Protein AF-I3ECZ9-F1 (afdb_monomer_lite)

Sequence (121 aa):
MPTAYEEFLKGNFLCNPKFLIQSYFFEYIDSVEMYEEFVRAVYELITEQISNKDEKKSESVCMETGKKAQEVFDSLFIKQDSAELPSKVEYIKHFRLVEHKLNDELQPMPYFEKKIYYVNS

Structure (mmCIF, N/CA/C/O backbone):
data_AF-I3ECZ9-F1
#
_entry.id   AF-I3ECZ9-F1
#
loop_
_atom_site.group_PDB
_atom_site.id
_atom_site.type_symbol
_atom_site.label_atom_id
_atom_site.label_alt_id
_atom_site.label_comp_id
_atom_site.label_asym_id
_atom_site.label_entity_id
_atom_site.label_seq_id
_atom_site.pdbx_PDB_ins_code
_atom_site.Cartn_x
_atom_site.Cartn_y
_atom_site.Cartn_z
_atom_site.occupancy
_atom_site.B_iso_or_equiv
_atom_site.auth_seq_id
_atom_site.auth_comp_id
_atom_site.auth_asym_id
_atom_site.auth_atom_id
_atom_site.pdbx_PDB_model_num
ATOM 1 N N . MET A 1 1 ? 16.039 6.484 0.282 1.00 85.44 1 MET A N 1
ATOM 2 C CA . MET A 1 1 ? 16.113 6.080 -1.138 1.00 85.44 1 MET A CA 1
ATOM 3 C C . MET A 1 1 ? 17.104 6.995 -1.820 1.00 85.44 1 MET A C 1
ATOM 5 O O . MET A 1 1 ? 17.146 8.149 -1.403 1.00 85.44 1 MET A O 1
ATOM 9 N N . PRO A 1 2 ? 17.920 6.491 -2.759 1.00 89.00 2 PRO A N 1
ATOM 10 C CA . PRO A 1 2 ? 18.974 7.290 -3.375 1.00 89.00 2 PRO A CA 1
ATOM 11 C C . PRO A 1 2 ? 18.353 8.507 -4.059 1.00 89.00 2 PRO A C 1
ATOM 13 O O . PRO A 1 2 ? 17.359 8.371 -4.773 1.00 89.00 2 PRO A O 1
ATOM 16 N N . THR A 1 3 ? 18.900 9.689 -3.798 1.00 93.31 3 THR A N 1
ATOM 17 C CA . THR A 1 3 ? 18.429 10.946 -4.407 1.00 93.31 3 THR A CA 1
ATOM 18 C C . THR A 1 3 ? 19.353 11.418 -5.525 1.00 93.31 3 THR A C 1
ATOM 20 O O . THR A 1 3 ? 18.983 12.297 -6.299 1.00 93.31 3 THR A O 1
ATOM 23 N N . ALA A 1 4 ? 20.527 10.793 -5.650 1.00 95.06 4 ALA A N 1
ATOM 24 C CA . ALA A 1 4 ? 21.493 11.025 -6.712 1.00 95.06 4 ALA A CA 1
ATOM 25 C C . ALA A 1 4 ? 21.971 9.708 -7.341 1.00 95.06 4 ALA A C 1
ATOM 27 O O . ALA A 1 4 ? 21.998 8.653 -6.702 1.00 95.06 4 ALA A O 1
ATOM 28 N N . TYR A 1 5 ? 22.406 9.788 -8.600 1.00 94.50 5 TYR A N 1
ATOM 29 C CA . TYR A 1 5 ? 22.901 8.635 -9.358 1.00 94.50 5 TYR A CA 1
ATOM 30 C C . TYR A 1 5 ? 24.109 7.959 -8.688 1.00 94.50 5 TYR A C 1
ATOM 32 O O . TYR A 1 5 ? 24.175 6.736 -8.606 1.00 94.50 5 TYR A O 1
ATOM 40 N N . GLU A 1 6 ? 25.032 8.738 -8.122 1.00 96.19 6 GLU A N 1
ATOM 41 C CA . GLU A 1 6 ? 26.195 8.194 -7.409 1.00 96.19 6 GLU A CA 1
ATOM 42 C C . GLU A 1 6 ? 25.809 7.378 -6.166 1.00 96.19 6 GLU A C 1
ATOM 44 O O . GLU A 1 6 ? 26.452 6.378 -5.852 1.00 96.19 6 GLU A O 1
ATOM 49 N N . GLU A 1 7 ? 24.752 7.778 -5.451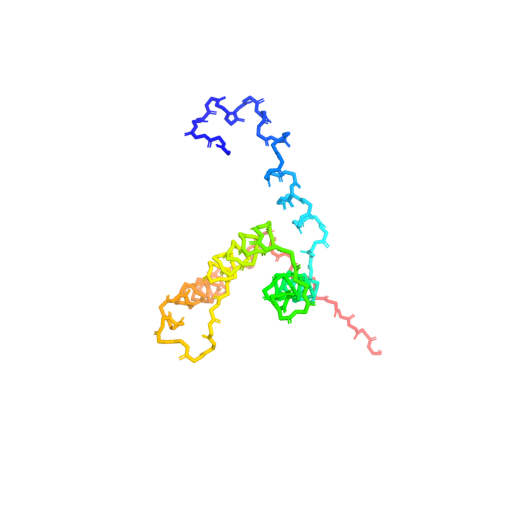 1.00 92.81 7 GLU A N 1
ATOM 50 C CA . GLU A 1 7 ? 24.248 7.030 -4.293 1.00 92.81 7 GLU A CA 1
ATOM 51 C C . GLU A 1 7 ? 23.593 5.716 -4.708 1.00 92.81 7 GLU A C 1
ATOM 53 O O . GLU A 1 7 ? 23.736 4.709 -4.014 1.00 92.81 7 GLU A O 1
ATOM 58 N N . PHE A 1 8 ? 22.896 5.721 -5.847 1.00 93.81 8 PHE A N 1
ATOM 59 C CA . PHE A 1 8 ? 22.327 4.515 -6.432 1.00 93.81 8 PHE A CA 1
ATOM 60 C C . PHE A 1 8 ? 23.427 3.498 -6.762 1.00 93.81 8 PHE A C 1
ATOM 62 O O . PHE A 1 8 ? 23.326 2.342 -6.355 1.00 93.81 8 PHE A O 1
ATOM 69 N N . LEU A 1 9 ? 24.516 3.941 -7.404 1.00 95.62 9 LEU A N 1
ATOM 70 C CA . LEU A 1 9 ? 25.643 3.073 -7.768 1.00 95.62 9 LEU A CA 1
ATOM 71 C C . LEU A 1 9 ? 26.340 2.432 -6.563 1.00 95.62 9 LEU A C 1
ATOM 73 O O . LEU A 1 9 ? 26.856 1.324 -6.675 1.00 95.62 9 LEU A O 1
ATOM 77 N N . LYS A 1 10 ? 26.343 3.097 -5.403 1.00 94.06 10 LYS A N 1
ATOM 78 C CA . LYS A 1 10 ? 26.915 2.530 -4.172 1.00 94.06 10 LYS A CA 1
ATOM 79 C C . LYS A 1 10 ? 26.111 1.343 -3.638 1.00 94.06 10 LYS A C 1
ATOM 81 O O . LYS A 1 10 ? 26.636 0.589 -2.830 1.00 94.06 10 LYS A O 1
ATOM 86 N N . GLY A 1 11 ? 24.837 1.201 -4.013 1.00 92.50 11 GLY A N 1
ATOM 87 C CA . GLY A 1 11 ? 23.986 0.089 -3.575 1.00 92.50 11 GLY A CA 1
ATOM 88 C C . GLY A 1 11 ? 23.610 0.101 -2.087 1.00 92.50 11 GLY A C 1
ATOM 89 O O . GLY A 1 11 ? 22.852 -0.753 -1.644 1.00 92.50 11 GLY A O 1
ATOM 90 N N . ASN A 1 12 ? 24.054 1.090 -1.305 1.00 92.88 12 ASN A N 1
ATOM 91 C CA . ASN A 1 12 ? 23.797 1.165 0.142 1.00 92.88 12 ASN A CA 1
ATOM 92 C C . ASN A 1 12 ? 22.302 1.208 0.498 1.00 92.88 12 ASN A C 1
ATOM 94 O O . ASN A 1 12 ? 21.913 0.857 1.612 1.00 92.88 12 ASN A O 1
ATOM 98 N N . PHE A 1 13 ? 21.450 1.636 -0.439 1.00 93.06 13 PHE A N 1
ATOM 99 C CA . PHE A 1 13 ? 20.004 1.634 -0.245 1.00 93.06 13 PHE A CA 1
ATOM 100 C C . PHE A 1 13 ? 19.419 0.219 -0.130 1.00 93.06 13 PHE A C 1
ATOM 102 O O . PHE A 1 13 ? 18.356 0.084 0.467 1.00 93.06 13 PHE A O 1
ATOM 109 N N . LEU A 1 14 ? 20.104 -0.816 -0.634 1.00 92.44 14 LEU A N 1
ATOM 110 C CA . LEU A 1 14 ? 19.671 -2.211 -0.516 1.00 92.44 14 LEU A CA 1
ATOM 111 C C . LEU A 1 14 ? 19.595 -2.663 0.949 1.00 92.44 14 LEU A C 1
ATOM 113 O O . LEU A 1 14 ? 18.762 -3.489 1.299 1.00 92.44 14 LEU A O 1
ATOM 117 N N . CYS A 1 15 ? 20.412 -2.069 1.822 1.00 92.06 15 CYS A N 1
ATOM 118 C CA . CYS A 1 15 ? 20.402 -2.331 3.262 1.00 92.06 15 CYS A CA 1
ATOM 119 C C . CYS A 1 15 ? 19.478 -1.378 4.042 1.00 92.06 15 CYS A C 1
ATOM 121 O O . CYS A 1 15 ? 19.469 -1.386 5.273 1.00 92.06 15 CYS A O 1
ATOM 123 N N . ASN A 1 16 ? 18.728 -0.503 3.365 1.00 92.75 16 ASN A N 1
ATOM 124 C CA . ASN A 1 16 ? 17.828 0.430 4.030 1.00 92.75 16 ASN A CA 1
ATOM 125 C C . ASN A 1 16 ? 16.557 -0.301 4.506 1.00 92.75 16 ASN A C 1
ATOM 127 O O . ASN A 1 16 ? 15.929 -0.976 3.691 1.00 92.75 16 ASN A O 1
ATOM 131 N N . PRO A 1 17 ? 16.092 -0.106 5.757 1.00 92.06 17 PRO A N 1
ATOM 132 C CA . PRO A 1 17 ? 14.893 -0.778 6.261 1.00 92.06 17 PRO A CA 1
ATOM 133 C C . PRO A 1 17 ? 13.653 -0.585 5.383 1.00 92.06 17 PRO A C 1
ATOM 135 O O . PRO A 1 17 ? 12.910 -1.533 5.159 1.00 92.06 17 PRO A O 1
ATOM 138 N N . LYS A 1 18 ? 13.453 0.617 4.821 1.00 89.94 18 LYS A N 1
ATOM 139 C CA . LYS A 1 18 ? 12.333 0.880 3.907 1.00 89.94 18 LYS A CA 1
ATOM 140 C C . LYS A 1 18 ? 12.428 0.012 2.656 1.00 89.94 18 LYS A C 1
ATOM 142 O O . LYS A 1 18 ? 11.423 -0.556 2.252 1.00 89.94 18 LYS A O 1
ATOM 147 N N . PHE A 1 19 ? 13.618 -0.096 2.065 1.00 92.00 19 PHE A N 1
ATOM 148 C CA . PHE A 1 19 ? 13.828 -0.940 0.892 1.00 92.00 19 PHE A CA 1
ATOM 149 C C . PHE A 1 19 ? 13.610 -2.416 1.229 1.00 92.00 19 PHE A C 1
ATOM 151 O O . PHE A 1 19 ? 12.881 -3.087 0.519 1.00 92.00 19 PHE A O 1
ATOM 158 N N . LEU A 1 20 ? 14.169 -2.902 2.339 1.00 92.50 20 LEU A N 1
ATOM 159 C CA . LEU A 1 20 ? 14.020 -4.298 2.760 1.00 92.50 20 LEU A CA 1
ATOM 160 C C . LEU A 1 20 ? 12.554 -4.683 2.996 1.00 92.50 20 LEU A C 1
ATOM 162 O O . LEU A 1 20 ? 12.120 -5.730 2.530 1.00 92.50 20 LEU A O 1
ATOM 166 N N . ILE A 1 21 ? 11.780 -3.818 3.656 1.00 90.38 21 ILE A N 1
ATOM 167 C CA . ILE A 1 21 ? 10.339 -4.024 3.861 1.00 90.38 21 ILE A CA 1
ATOM 168 C C . ILE A 1 21 ? 9.600 -4.055 2.516 1.00 90.38 21 ILE A C 1
ATOM 170 O O . ILE A 1 21 ? 8.767 -4.927 2.291 1.00 90.38 21 ILE A O 1
ATOM 174 N N . GLN A 1 22 ? 9.917 -3.131 1.603 1.00 89.56 22 GLN A N 1
ATOM 175 C CA . GLN A 1 22 ? 9.310 -3.110 0.269 1.00 89.56 22 GLN A CA 1
ATOM 176 C C . GLN A 1 22 ? 9.646 -4.370 -0.536 1.00 89.56 22 GLN A C 1
ATOM 178 O O . GLN A 1 22 ? 8.755 -4.937 -1.160 1.00 89.56 22 GLN A O 1
ATOM 183 N N . SER A 1 23 ? 10.900 -4.821 -0.492 1.00 90.12 23 SER A N 1
ATOM 184 C CA . SER A 1 23 ? 11.346 -6.045 -1.160 1.00 90.12 23 SER A CA 1
ATOM 185 C C . SER A 1 23 ? 10.670 -7.280 -0.580 1.00 90.12 23 SER A C 1
ATOM 187 O O . SER A 1 23 ? 10.252 -8.141 -1.341 1.00 90.12 23 SER A O 1
ATOM 189 N N . TYR A 1 24 ? 10.479 -7.333 0.742 1.00 88.94 24 TYR A N 1
ATOM 190 C CA . TYR A 1 24 ? 9.726 -8.406 1.387 1.00 88.94 24 TYR A CA 1
ATOM 191 C C . TYR A 1 24 ? 8.277 -8.450 0.889 1.00 88.94 24 TYR A C 1
ATOM 193 O O . TYR A 1 24 ? 7.802 -9.493 0.458 1.00 88.94 24 TYR A O 1
ATOM 201 N N . PHE A 1 25 ? 7.571 -7.317 0.873 1.00 88.25 25 PHE A N 1
ATOM 202 C CA . PHE A 1 25 ? 6.208 -7.301 0.337 1.00 88.25 25 PHE A CA 1
ATOM 203 C C . PHE A 1 25 ? 6.162 -7.708 -1.135 1.00 88.25 25 PHE A C 1
ATOM 205 O O . PHE A 1 25 ? 5.291 -8.477 -1.513 1.00 88.25 25 PHE A O 1
ATOM 212 N N . PHE A 1 26 ? 7.109 -7.246 -1.949 1.00 86.69 26 PHE A N 1
ATOM 213 C CA . PHE A 1 26 ? 7.175 -7.624 -3.359 1.00 86.69 26 PHE A CA 1
ATOM 214 C C . PHE A 1 26 ? 7.449 -9.121 -3.571 1.00 86.69 26 PHE A C 1
ATOM 216 O O . PHE A 1 26 ? 6.911 -9.711 -4.499 1.00 86.69 26 PHE A O 1
ATOM 223 N N . GLU A 1 27 ? 8.286 -9.730 -2.731 1.00 89.50 27 GLU A N 1
ATOM 224 C CA . GLU A 1 27 ? 8.654 -11.144 -2.846 1.00 89.50 27 GLU A CA 1
ATOM 225 C C . GLU A 1 27 ? 7.563 -12.085 -2.317 1.00 89.50 27 GLU A C 1
ATOM 227 O O . GLU A 1 27 ? 7.363 -13.155 -2.884 1.00 89.50 27 GLU A O 1
ATOM 232 N N . TYR A 1 28 ? 6.859 -11.696 -1.249 1.00 88.50 28 TYR A N 1
ATOM 233 C CA . TYR A 1 28 ? 5.949 -12.592 -0.525 1.00 88.50 28 TYR A CA 1
ATOM 234 C C . TYR A 1 28 ? 4.460 -12.257 -0.676 1.00 88.50 28 TYR A C 1
ATOM 236 O O . TYR A 1 28 ? 3.627 -13.102 -0.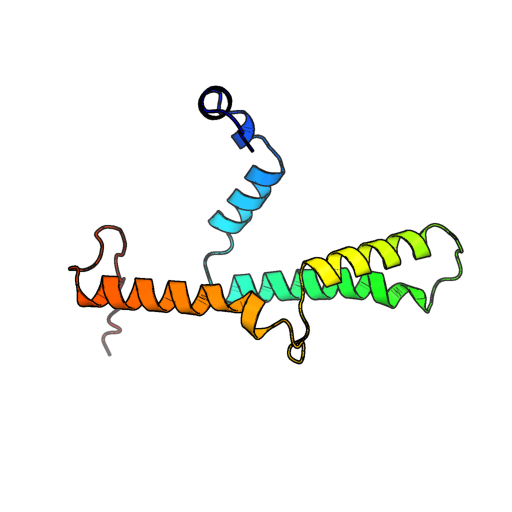364 1.00 88.50 28 TYR A O 1
ATOM 244 N N . ILE A 1 29 ? 4.097 -11.056 -1.137 1.00 90.88 29 ILE A N 1
ATOM 245 C CA . ILE A 1 29 ? 2.705 -10.675 -1.419 1.00 90.88 29 ILE A CA 1
ATOM 246 C C . ILE A 1 29 ? 2.507 -10.683 -2.939 1.00 90.88 29 ILE A C 1
ATOM 248 O O . ILE A 1 29 ? 2.561 -9.643 -3.593 1.00 90.88 29 ILE A O 1
ATOM 252 N N . ASP A 1 30 ? 2.303 -11.875 -3.503 1.00 89.56 30 ASP A N 1
ATOM 253 C CA . ASP A 1 30 ? 2.190 -12.109 -4.950 1.00 89.56 30 ASP A CA 1
ATOM 254 C C . ASP A 1 30 ? 0.750 -12.331 -5.461 1.00 89.56 30 ASP A C 1
ATOM 256 O O . ASP A 1 30 ? 0.543 -12.478 -6.668 1.00 89.56 30 ASP A O 1
ATOM 260 N N . SER A 1 31 ? -0.257 -12.296 -4.578 1.00 90.81 31 SER A N 1
ATOM 261 C CA . SER A 1 31 ? -1.673 -12.431 -4.939 1.00 90.81 31 SER A CA 1
ATOM 262 C C . SER A 1 31 ? -2.521 -11.259 -4.443 1.00 90.81 31 SER A C 1
ATOM 264 O O . SER A 1 31 ? -2.181 -10.571 -3.474 1.00 90.81 31 SER A O 1
ATOM 266 N N . VAL A 1 32 ? -3.656 -11.041 -5.115 1.00 90.19 32 VAL A N 1
ATOM 267 C CA . VAL A 1 32 ? -4.638 -10.018 -4.726 1.00 90.19 32 VAL A CA 1
ATOM 268 C C . VAL A 1 32 ? -5.180 -10.315 -3.330 1.00 90.19 32 VAL A C 1
ATOM 270 O O . VAL A 1 32 ? -5.250 -9.416 -2.499 1.00 90.19 32 VAL A O 1
ATOM 273 N N . GLU A 1 33 ? -5.476 -11.582 -3.043 1.00 94.31 33 GLU A N 1
ATOM 274 C CA . GLU A 1 33 ? -6.003 -12.033 -1.756 1.00 94.31 33 GLU A CA 1
ATOM 275 C C . GLU A 1 33 ? -5.013 -11.738 -0.628 1.00 94.31 33 GLU A C 1
ATOM 277 O O . GLU A 1 33 ? -5.389 -11.160 0.384 1.00 94.31 33 GLU A O 1
ATOM 282 N N . MET A 1 34 ? -3.725 -12.051 -0.806 1.00 93.38 34 MET A N 1
ATOM 283 C CA . MET A 1 34 ? -2.717 -11.743 0.213 1.00 93.38 34 MET A CA 1
ATOM 284 C C . MET A 1 34 ? -2.554 -10.239 0.439 1.00 93.38 34 MET A C 1
ATOM 286 O O . MET A 1 34 ? -2.314 -9.809 1.569 1.00 93.38 34 MET A O 1
ATOM 290 N N . TYR A 1 35 ? -2.702 -9.428 -0.611 1.00 91.19 35 TYR A N 1
ATOM 291 C CA . TYR A 1 35 ? -2.684 -7.976 -0.472 1.00 91.19 35 TYR A CA 1
ATOM 292 C C . TYR A 1 35 ? -3.902 -7.467 0.313 1.00 91.19 35 TYR A C 1
ATOM 294 O O . TYR A 1 35 ? -3.753 -6.621 1.195 1.00 91.19 35 TYR A O 1
ATOM 302 N N . GLU A 1 36 ? -5.095 -8.007 0.050 1.00 93.56 36 GLU A N 1
ATOM 303 C CA . GLU A 1 36 ? -6.313 -7.694 0.809 1.00 93.56 36 GLU A CA 1
ATOM 304 C C . GLU A 1 36 ? -6.187 -8.092 2.287 1.00 93.56 36 GLU A C 1
ATOM 306 O O . GLU A 1 36 ? -6.503 -7.290 3.169 1.00 93.56 36 GLU A O 1
ATOM 311 N N . GLU A 1 37 ? -5.668 -9.291 2.569 1.00 94.81 37 GLU A N 1
ATOM 312 C CA . GLU A 1 37 ? -5.379 -9.774 3.926 1.00 94.81 37 GLU A CA 1
ATOM 313 C C . GLU A 1 37 ? -4.393 -8.855 4.656 1.00 94.81 37 GLU A C 1
ATOM 315 O O . GLU A 1 37 ? -4.619 -8.473 5.805 1.00 94.81 37 GLU A O 1
ATOM 320 N N . PHE A 1 38 ? -3.320 -8.443 3.977 1.00 92.56 38 PHE A N 1
ATOM 321 C CA . PHE A 1 38 ? -2.334 -7.522 4.531 1.00 92.56 38 PHE A CA 1
ATOM 322 C C . PHE A 1 38 ? -2.948 -6.159 4.870 1.00 92.56 38 PHE A C 1
ATOM 324 O O . PHE A 1 38 ? -2.766 -5.657 5.981 1.00 92.56 38 PHE A O 1
ATOM 331 N N . VAL A 1 39 ? -3.700 -5.561 3.938 1.00 93.25 39 VAL A N 1
ATOM 332 C CA . VAL A 1 39 ? -4.367 -4.269 4.164 1.00 93.25 39 VAL A CA 1
ATOM 333 C C . VAL A 1 39 ? -5.359 -4.371 5.322 1.00 93.25 39 VAL A C 1
ATOM 335 O O . VAL A 1 39 ? -5.416 -3.460 6.151 1.00 93.25 39 VAL A O 1
ATOM 338 N N . ARG A 1 40 ? -6.096 -5.485 5.426 1.00 95.31 40 ARG A N 1
ATOM 339 C CA . ARG A 1 40 ? -7.020 -5.733 6.536 1.00 95.31 40 ARG A CA 1
ATOM 340 C C . ARG A 1 40 ? -6.294 -5.845 7.875 1.00 95.31 40 ARG A C 1
ATOM 342 O O . ARG A 1 40 ? -6.696 -5.175 8.820 1.00 95.31 40 ARG A O 1
ATOM 349 N N . ALA A 1 41 ? -5.198 -6.597 7.946 1.00 95.06 41 ALA A N 1
ATOM 350 C CA . ALA A 1 41 ? -4.401 -6.708 9.165 1.00 95.06 41 ALA A CA 1
ATOM 351 C C . ALA A 1 41 ? -3.840 -5.345 9.613 1.00 95.06 41 ALA A C 1
ATOM 353 O O . ALA A 1 41 ? -3.887 -5.006 10.793 1.00 95.06 41 ALA A O 1
ATOM 354 N N . VAL A 1 42 ? -3.351 -4.524 8.674 1.00 93.69 42 VAL A N 1
ATOM 355 C CA . VAL A 1 42 ? -2.892 -3.154 8.969 1.00 93.69 42 VAL A CA 1
ATOM 356 C C . VAL A 1 42 ? -4.039 -2.282 9.484 1.00 93.69 42 VAL A C 1
ATOM 358 O O . VAL A 1 42 ? -3.857 -1.552 10.459 1.00 93.69 42 VAL A O 1
ATOM 361 N N . TYR A 1 43 ? -5.212 -2.359 8.852 1.00 95.31 43 TYR A N 1
ATOM 362 C CA . TYR A 1 43 ? -6.407 -1.639 9.289 1.00 95.31 43 TYR A CA 1
ATOM 363 C C . TYR A 1 43 ? -6.780 -2.011 10.731 1.00 95.31 43 TYR A C 1
ATOM 365 O O . TYR A 1 43 ? -6.875 -1.126 11.581 1.00 95.31 43 TYR A O 1
ATOM 373 N N . GLU A 1 44 ? -6.916 -3.307 11.021 1.00 94.94 44 GLU A N 1
ATOM 374 C CA . GLU A 1 44 ? -7.268 -3.830 12.346 1.00 94.94 44 GLU A CA 1
ATOM 375 C C . GLU A 1 44 ? -6.263 -3.365 13.405 1.00 94.94 44 GLU A C 1
ATOM 377 O O . GLU A 1 44 ? -6.656 -2.688 14.358 1.00 94.94 44 GLU A O 1
ATOM 382 N N . LEU A 1 45 ? -4.963 -3.583 13.171 1.00 93.06 45 LEU A N 1
ATOM 383 C CA . LEU A 1 45 ? -3.893 -3.170 14.086 1.00 93.06 45 LEU A CA 1
ATOM 384 C C . LEU A 1 45 ? -3.941 -1.677 14.423 1.00 93.06 45 LEU A C 1
ATOM 386 O O . LEU A 1 45 ? -3.737 -1.302 15.575 1.00 93.06 45 LEU A O 1
ATOM 390 N N . ILE A 1 46 ? -4.196 -0.807 13.441 1.00 93.25 46 ILE A N 1
ATOM 391 C CA . ILE A 1 46 ? -4.268 0.640 13.679 1.00 93.25 46 ILE A CA 1
ATOM 392 C C . ILE A 1 46 ? -5.551 0.997 14.436 1.00 93.25 46 ILE A C 1
ATOM 394 O O . ILE A 1 46 ? -5.503 1.784 15.384 1.00 93.25 46 ILE A O 1
ATOM 398 N N . THR A 1 47 ? -6.693 0.419 14.053 1.00 91.44 47 THR A N 1
ATOM 399 C CA . THR A 1 47 ? -7.979 0.698 14.711 1.00 91.44 47 THR A CA 1
ATOM 400 C C . THR A 1 47 ? -8.012 0.248 16.169 1.00 91.44 47 THR A C 1
ATOM 402 O O . THR A 1 47 ? -8.526 0.987 17.006 1.00 91.44 47 THR A O 1
ATOM 405 N N . GLU A 1 48 ? -7.368 -0.867 16.519 1.00 89.44 48 GLU A N 1
ATOM 406 C CA . GLU A 1 48 ? -7.205 -1.300 17.913 1.00 89.44 48 GLU A CA 1
ATOM 407 C C . GLU A 1 48 ? -6.489 -0.243 18.767 1.00 89.44 48 GLU A C 1
ATOM 409 O O . GLU A 1 48 ? -6.890 0.036 19.8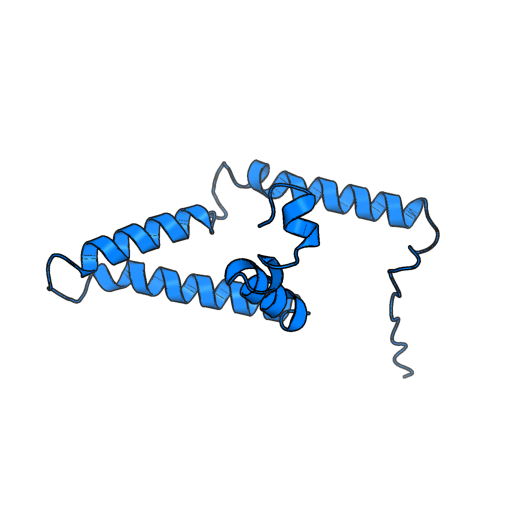99 1.00 89.44 48 GLU A O 1
ATOM 414 N N . GLN A 1 49 ? -5.456 0.411 18.222 1.00 87.75 49 GLN A N 1
ATOM 415 C CA . GLN A 1 49 ? -4.749 1.490 18.925 1.00 87.75 49 GLN A CA 1
ATOM 416 C C . GLN A 1 49 ? -5.614 2.743 19.107 1.00 87.75 49 GLN A C 1
ATOM 418 O O . GLN A 1 49 ? -5.407 3.505 20.053 1.00 87.75 49 GLN A O 1
ATOM 423 N N . ILE A 1 50 ? -6.586 2.968 18.220 1.00 88.25 50 ILE A N 1
ATOM 424 C CA . ILE A 1 50 ? -7.535 4.082 18.320 1.00 88.25 50 ILE A CA 1
ATOM 425 C C . ILE A 1 50 ? -8.610 3.774 19.375 1.00 88.25 50 ILE A C 1
ATOM 427 O O . ILE A 1 50 ? -8.916 4.647 20.190 1.00 88.25 50 ILE A O 1
ATOM 431 N N . SER A 1 51 ? -9.145 2.548 19.393 1.00 73.81 51 SER A N 1
ATOM 432 C CA . SER A 1 51 ? -10.228 2.104 20.288 1.00 73.81 51 SER A CA 1
ATOM 433 C C . SER A 1 51 ? -9.801 1.884 21.744 1.00 73.81 51 SER A C 1
ATOM 435 O O . SER A 1 51 ? -10.621 2.028 22.646 1.00 73.81 51 SER A O 1
ATOM 437 N N . ASN A 1 52 ? -8.518 1.625 22.018 1.00 64.00 52 ASN A N 1
ATOM 438 C CA . ASN A 1 52 ? -7.988 1.476 23.385 1.00 64.00 52 ASN A CA 1
ATOM 439 C C . ASN A 1 52 ? -8.096 2.743 24.271 1.00 64.00 52 ASN A C 1
ATOM 441 O O . ASN A 1 52 ? -7.706 2.710 25.440 1.00 64.00 52 ASN A O 1
ATOM 445 N N . LYS A 1 53 ? -8.634 3.854 23.746 1.00 58.06 53 LYS A N 1
ATOM 446 C CA . LYS A 1 53 ? -8.890 5.099 24.487 1.00 58.06 53 LYS A CA 1
ATOM 447 C C . LYS A 1 53 ? -9.966 4.973 25.572 1.00 58.06 53 LYS A C 1
ATOM 449 O O . LYS A 1 53 ? -9.939 5.770 26.505 1.00 58.06 53 LYS A O 1
ATOM 454 N N . ASP A 1 54 ? -10.862 3.987 25.488 1.00 53.09 54 ASP A N 1
ATOM 455 C CA . ASP A 1 54 ? -12.056 3.960 26.344 1.00 53.09 54 ASP A CA 1
ATOM 456 C C . ASP A 1 54 ? -11.905 3.150 27.649 1.00 53.09 54 ASP A C 1
ATOM 458 O O . ASP A 1 54 ? -12.682 3.360 28.580 1.00 53.09 54 ASP A O 1
ATOM 462 N N . GLU A 1 55 ? -10.887 2.283 27.796 1.00 56.53 55 GLU A N 1
ATOM 463 C CA . GLU A 1 55 ? -10.844 1.336 28.933 1.00 56.53 55 GLU A CA 1
ATOM 464 C C . GLU A 1 55 ? -9.632 1.421 29.883 1.00 56.53 55 GLU A C 1
ATOM 466 O O . GLU A 1 55 ? -9.697 0.862 30.982 1.00 56.53 55 GLU A O 1
ATOM 471 N N . LYS A 1 56 ? -8.532 2.129 29.567 1.00 53.84 56 LYS A N 1
ATOM 472 C CA . LYS A 1 56 ? -7.347 2.163 30.459 1.00 53.84 56 LYS A CA 1
ATOM 473 C C . LYS A 1 56 ? -6.910 3.565 30.879 1.00 53.84 56 LYS A C 1
ATOM 475 O O . LYS A 1 56 ? -6.217 4.296 30.184 1.00 53.84 56 LYS A O 1
ATOM 480 N N . LYS A 1 57 ? -7.280 3.868 32.122 1.00 48.59 57 LYS A N 1
ATOM 481 C CA . LYS A 1 57 ? -7.020 5.066 32.928 1.00 48.59 57 LYS A CA 1
ATOM 482 C C . LYS A 1 57 ? -5.531 5.224 33.325 1.00 48.59 57 LYS A C 1
ATOM 484 O O . LYS A 1 57 ? -5.206 5.189 34.510 1.00 48.59 57 LYS A O 1
ATOM 489 N N . SER A 1 58 ? -4.611 5.377 32.365 1.00 54.47 58 SER A N 1
ATOM 490 C CA . SER A 1 58 ? -3.262 5.920 32.625 1.00 54.47 58 SER A CA 1
ATOM 491 C C . SER A 1 58 ? -2.944 7.073 31.660 1.00 54.47 58 SER A C 1
ATOM 493 O O . SER A 1 58 ? -2.969 6.949 30.439 1.00 54.47 58 SER A O 1
ATOM 495 N N . GLU A 1 59 ? -2.741 8.257 32.232 1.00 57.16 59 GLU A N 1
ATOM 496 C CA . GLU A 1 59 ? -3.306 9.505 31.696 1.00 57.16 59 GLU A CA 1
ATOM 497 C C . GLU A 1 59 ? -2.353 10.354 30.827 1.00 57.16 59 GLU A C 1
ATOM 499 O O . GLU A 1 59 ? -2.617 11.529 30.604 1.00 57.16 59 GLU A O 1
ATOM 504 N N . SER A 1 60 ? -1.259 9.800 30.287 1.00 55.44 60 SER A N 1
ATOM 505 C CA . SER A 1 60 ? -0.370 10.576 29.391 1.00 55.44 60 SER A CA 1
ATOM 506 C C . SER A 1 60 ? 0.149 9.815 28.170 1.00 55.44 60 SER A C 1
ATOM 508 O O . SER A 1 60 ? 0.008 10.296 27.051 1.00 55.44 60 SER A O 1
ATOM 510 N N . VAL A 1 61 ? 0.673 8.599 28.342 1.00 54.88 61 VAL A N 1
ATOM 511 C CA . VAL A 1 61 ? 1.283 7.831 27.235 1.00 54.88 61 VAL A CA 1
ATOM 512 C C . VAL A 1 61 ? 0.232 7.277 26.258 1.00 54.88 61 VAL A C 1
ATOM 514 O O . VAL A 1 61 ? 0.450 7.267 25.051 1.00 54.88 61 VAL A O 1
ATOM 517 N N . CYS A 1 62 ? -0.943 6.870 26.752 1.00 57.81 62 CYS A N 1
ATOM 518 C CA . CYS A 1 62 ? -1.993 6.250 25.931 1.00 57.81 62 CYS A CA 1
ATOM 519 C C . CYS A 1 62 ? -2.670 7.240 24.955 1.00 57.81 62 CYS A C 1
ATOM 521 O O . CYS A 1 62 ? -3.011 6.876 23.827 1.00 57.81 62 CYS A O 1
ATOM 523 N N . MET A 1 63 ? -2.804 8.518 25.337 1.00 60.75 63 MET A N 1
ATOM 524 C CA . MET A 1 63 ? -3.437 9.532 24.480 1.00 60.75 63 MET A CA 1
ATOM 525 C C . MET A 1 63 ? -2.580 9.910 23.266 1.00 60.75 63 MET A C 1
ATOM 527 O O . MET A 1 63 ? -3.117 10.084 22.168 1.00 60.75 63 MET A O 1
ATOM 531 N N . GLU A 1 64 ? -1.258 10.014 23.438 1.00 70.25 64 GLU A N 1
ATOM 532 C CA . GLU A 1 64 ? -0.335 10.343 22.344 1.00 70.25 64 GLU A CA 1
ATOM 533 C C . GLU A 1 64 ? -0.294 9.229 21.292 1.00 70.25 64 GLU A C 1
ATOM 535 O O . GLU A 1 64 ? -0.378 9.508 20.093 1.00 70.25 64 GLU A O 1
ATOM 540 N N . THR A 1 65 ? -0.265 7.963 21.728 1.00 78.00 65 THR A N 1
ATOM 541 C CA . THR A 1 65 ? -0.301 6.801 20.826 1.00 78.00 65 THR A CA 1
ATOM 542 C C . THR A 1 65 ? -1.599 6.751 20.022 1.00 78.00 65 THR A C 1
ATOM 544 O O . THR A 1 65 ? -1.552 6.610 18.802 1.00 78.00 65 THR A O 1
ATOM 547 N N . GLY A 1 66 ? -2.755 6.951 20.662 1.00 82.19 66 GLY A N 1
ATOM 548 C CA . GLY A 1 66 ? -4.044 6.925 19.969 1.00 82.19 66 GLY A CA 1
ATOM 549 C C . GLY A 1 66 ? -4.262 8.112 19.021 1.00 82.19 66 GLY A C 1
ATOM 550 O O . GLY A 1 66 ? -4.947 7.976 18.008 1.00 82.19 66 GLY A O 1
ATOM 551 N N . LYS A 1 67 ? -3.697 9.294 19.310 1.00 87.19 67 LYS A N 1
ATOM 552 C CA . LYS A 1 67 ? -3.705 10.421 18.359 1.00 87.19 67 LYS A CA 1
ATOM 553 C C . LYS A 1 67 ? -2.809 10.123 17.161 1.00 87.19 67 LYS A C 1
ATOM 555 O O . LYS A 1 67 ? -3.222 10.350 16.027 1.00 87.19 67 LYS A O 1
ATOM 560 N N . LYS A 1 68 ? -1.617 9.566 17.398 1.00 90.25 68 LYS A N 1
ATOM 561 C CA . LYS A 1 68 ? -0.710 9.211 16.309 1.00 90.25 68 LYS A CA 1
ATOM 562 C C . LYS A 1 68 ? -1.281 8.106 15.423 1.00 90.25 68 LYS A C 1
ATOM 564 O O . LYS A 1 68 ? -1.165 8.195 14.206 1.00 90.25 68 LYS A O 1
ATOM 569 N N . ALA A 1 69 ? -1.937 7.113 16.019 1.00 90.94 69 ALA A N 1
ATOM 570 C CA . ALA A 1 69 ? -2.649 6.072 15.287 1.00 90.94 69 ALA A CA 1
ATOM 571 C C . ALA A 1 69 ? -3.747 6.662 14.390 1.00 90.94 69 ALA A C 1
ATOM 573 O O . ALA A 1 69 ? -3.830 6.286 13.226 1.00 90.94 69 ALA A O 1
ATOM 574 N N . GLN A 1 70 ? -4.513 7.643 14.884 1.00 92.50 70 GLN A N 1
ATOM 575 C CA . GLN A 1 70 ? -5.509 8.347 14.070 1.00 92.50 70 GLN A CA 1
ATOM 576 C C . GLN A 1 70 ? -4.872 9.103 12.894 1.00 92.50 70 GLN A C 1
ATOM 578 O O . GLN A 1 70 ? -5.333 8.972 11.767 1.00 92.50 70 GLN A O 1
ATOM 583 N N . GLU A 1 71 ? -3.783 9.845 13.124 1.00 93.62 71 GLU A N 1
ATOM 584 C CA . GLU A 1 71 ? -3.066 10.545 12.044 1.00 93.62 71 GLU A CA 1
ATOM 585 C C . GLU A 1 71 ? -2.567 9.573 10.963 1.00 93.62 71 GLU A C 1
ATOM 587 O O . GLU A 1 71 ? -2.651 9.860 9.769 1.00 93.62 71 GLU A O 1
ATOM 592 N N . VAL A 1 72 ? -2.039 8.416 11.378 1.00 93.69 72 VAL A N 1
ATOM 593 C CA . VAL A 1 72 ? -1.602 7.360 10.456 1.00 93.69 72 VAL A CA 1
ATOM 594 C C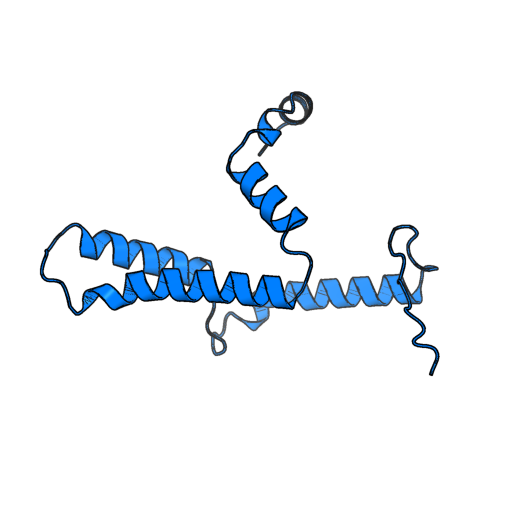 . VAL A 1 72 ? -2.798 6.778 9.704 1.00 93.69 72 VAL A C 1
ATOM 596 O O . VAL A 1 72 ? -2.726 6.650 8.483 1.00 93.69 72 VAL A O 1
ATOM 599 N N . PHE A 1 73 ? -3.903 6.490 10.394 1.00 94.06 73 PHE A N 1
ATOM 600 C CA . PHE A 1 73 ? -5.136 5.998 9.784 1.00 94.06 73 PHE A CA 1
ATOM 601 C C . PHE A 1 73 ? -5.637 6.935 8.681 1.00 94.06 73 PHE A C 1
ATOM 603 O O . PHE A 1 73 ? -5.821 6.497 7.549 1.00 94.06 73 PHE A O 1
ATOM 610 N N . ASP A 1 74 ? -5.766 8.228 8.978 1.00 92.00 74 ASP A N 1
ATOM 611 C CA . ASP A 1 74 ? -6.280 9.230 8.036 1.00 92.00 74 ASP A CA 1
ATOM 612 C C . ASP A 1 74 ? -5.354 9.417 6.817 1.00 92.00 74 ASP A C 1
ATOM 614 O O . ASP A 1 74 ? -5.799 9.815 5.739 1.00 92.00 74 ASP A O 1
ATOM 618 N N . SER A 1 75 ? -4.057 9.115 6.967 1.00 92.75 75 SER A N 1
ATOM 619 C CA . SER A 1 75 ? -3.089 9.152 5.863 1.00 92.75 75 SER A CA 1
ATOM 620 C C . SER A 1 75 ? -3.131 7.926 4.946 1.00 92.75 75 SER A C 1
ATOM 622 O O . SER A 1 75 ? -2.733 8.027 3.785 1.00 92.75 75 SER A O 1
ATOM 624 N N . LEU A 1 76 ? -3.582 6.777 5.458 1.00 91.81 76 LEU A N 1
ATOM 625 C CA . LEU A 1 76 ? -3.555 5.493 4.750 1.00 91.81 76 LEU A CA 1
ATOM 626 C C . LEU A 1 76 ? -4.925 5.110 4.187 1.00 91.81 76 LEU A C 1
ATOM 628 O O . LEU A 1 76 ? -5.001 4.499 3.123 1.00 91.81 76 LEU A O 1
ATOM 632 N N . PHE A 1 77 ? -6.001 5.479 4.880 1.00 92.75 77 PHE A N 1
ATOM 633 C CA . PHE A 1 77 ? -7.360 5.064 4.563 1.00 92.75 77 PHE A CA 1
ATOM 634 C C . PHE A 1 77 ? -8.248 6.261 4.233 1.00 92.75 77 PHE A C 1
ATOM 636 O O . PHE A 1 77 ? -8.125 7.349 4.789 1.00 92.75 77 PHE A O 1
ATOM 643 N N . ILE A 1 78 ? -9.188 6.043 3.317 1.00 91.19 78 ILE A N 1
ATOM 644 C CA . ILE A 1 78 ? -10.216 7.013 2.949 1.00 91.19 78 ILE A CA 1
ATOM 645 C C . ILE A 1 78 ? -11.586 6.368 3.113 1.00 91.19 78 ILE A C 1
ATOM 647 O O . ILE A 1 78 ? -11.783 5.203 2.770 1.00 91.19 78 ILE A O 1
ATOM 651 N N . LYS A 1 79 ? -12.546 7.131 3.636 1.00 90.19 79 LYS A N 1
ATOM 652 C CA . LYS A 1 79 ? -13.923 6.655 3.735 1.00 90.19 79 LYS A CA 1
ATOM 653 C C . LYS A 1 79 ? -14.539 6.505 2.348 1.00 90.19 79 LYS A C 1
ATOM 655 O O . LYS A 1 79 ? -14.314 7.336 1.468 1.00 90.19 79 LYS A O 1
ATOM 660 N N . GLN A 1 80 ? -15.353 5.470 2.177 1.00 88.75 80 GLN A N 1
ATOM 661 C CA . GLN A 1 80 ? -16.013 5.173 0.905 1.00 88.75 80 GLN A CA 1
ATOM 662 C C . GLN A 1 80 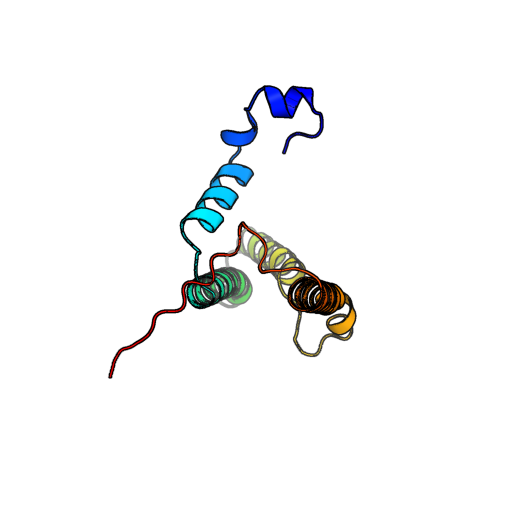? -16.952 6.299 0.441 1.00 88.75 80 GLN A C 1
ATOM 664 O O . GLN A 1 80 ? -17.097 6.538 -0.753 1.00 88.75 80 GLN A O 1
ATOM 669 N N . ASP A 1 81 ? -17.565 7.004 1.386 1.00 90.56 81 ASP A N 1
ATOM 670 C CA . ASP A 1 81 ? -18.464 8.137 1.166 1.00 90.56 81 ASP A CA 1
ATOM 671 C C . ASP A 1 81 ? -17.735 9.492 1.118 1.00 90.56 81 ASP A C 1
ATOM 673 O O . ASP A 1 81 ? -18.372 10.543 1.034 1.00 90.56 81 ASP A O 1
ATOM 677 N N . SER A 1 82 ? -16.398 9.494 1.149 1.00 90.94 82 SER A N 1
ATOM 678 C CA . SER A 1 82 ? -15.616 10.725 1.086 1.00 90.94 82 SER A CA 1
ATOM 679 C C . SER A 1 82 ? -15.756 11.413 -0.271 1.00 90.94 82 SER A C 1
ATOM 681 O O . SER A 1 82 ? -15.539 10.810 -1.324 1.00 90.94 82 SER A O 1
ATOM 683 N N . ALA A 1 83 ? -16.001 12.724 -0.244 1.00 91.81 83 ALA A N 1
ATOM 684 C CA . ALA A 1 83 ? -16.014 13.566 -1.440 1.00 91.81 83 ALA A CA 1
ATOM 685 C C . ALA A 1 83 ? -14.656 13.596 -2.176 1.00 91.81 83 ALA A C 1
ATOM 687 O O . ALA A 1 83 ? -14.613 13.891 -3.367 1.00 91.81 83 ALA A O 1
ATOM 688 N N . GLU A 1 84 ? -13.553 13.270 -1.492 1.00 89.06 84 GLU A N 1
ATOM 689 C CA . GLU A 1 84 ? -12.209 13.194 -2.084 1.00 89.06 84 GLU A CA 1
ATOM 690 C C . GLU A 1 84 ? -11.936 11.865 -2.802 1.00 89.06 84 GLU A C 1
ATOM 692 O O . GLU A 1 84 ? -10.962 11.755 -3.545 1.00 89.06 84 GLU A O 1
ATOM 697 N N . LEU A 1 85 ? -12.758 10.833 -2.584 1.00 89.06 85 LEU A N 1
ATOM 698 C CA . LEU A 1 85 ? -12.496 9.503 -3.131 1.00 89.06 85 LEU A CA 1
ATOM 699 C C . LEU A 1 85 ? -12.352 9.509 -4.664 1.00 89.06 85 LEU A C 1
ATOM 701 O O . LEU A 1 85 ? -11.372 8.935 -5.145 1.00 89.06 85 LEU A O 1
ATOM 705 N N . PRO A 1 86 ? -13.231 10.174 -5.448 1.00 89.75 86 PRO A N 1
ATOM 706 C CA . PRO A 1 86 ? -13.144 10.154 -6.906 1.00 89.75 86 PRO A CA 1
ATOM 707 C C . PRO A 1 86 ? -11.825 10.702 -7.458 1.00 89.75 86 PRO A C 1
ATOM 709 O O . PRO A 1 86 ? -11.311 10.146 -8.427 1.00 89.75 86 PRO A O 1
ATOM 712 N N . SER A 1 87 ? -11.275 11.759 -6.850 1.00 89.25 87 SER A N 1
ATOM 713 C CA . SER A 1 87 ? -9.996 12.337 -7.276 1.00 89.25 87 SER A CA 1
ATOM 714 C C . SER A 1 87 ? -8.821 11.468 -6.834 1.00 89.25 87 SER A C 1
ATOM 716 O O . SER A 1 87 ? -7.898 11.241 -7.615 1.00 89.25 87 SER A O 1
ATOM 718 N N . LYS A 1 88 ? -8.870 10.894 -5.622 1.00 86.19 88 LYS A N 1
ATOM 719 C CA . LYS A 1 88 ? -7.797 10.019 -5.127 1.00 86.19 88 LYS A CA 1
ATOM 720 C C . LYS A 1 88 ? -7.659 8.720 -5.909 1.00 86.19 88 LYS A C 1
ATOM 722 O O . LYS A 1 88 ? -6.556 8.196 -5.944 1.00 86.19 88 LYS A O 1
ATOM 727 N N . VAL A 1 89 ? -8.714 8.209 -6.548 1.00 89.25 89 VAL A N 1
ATOM 728 C CA . VAL A 1 89 ? -8.659 6.965 -7.349 1.00 89.25 89 VAL A CA 1
ATOM 729 C C . VAL A 1 89 ? -8.633 7.199 -8.861 1.00 89.25 89 VAL A C 1
ATOM 731 O O . VAL A 1 89 ? -8.676 6.242 -9.636 1.00 89.25 89 VAL A O 1
ATOM 734 N N . GLU A 1 90 ? -8.551 8.453 -9.315 1.00 90.62 90 GLU A N 1
ATOM 735 C CA . GLU A 1 90 ? -8.569 8.792 -10.744 1.00 90.62 90 GLU A CA 1
ATOM 736 C C . GLU A 1 90 ? -7.430 8.115 -11.519 1.00 90.62 90 GLU A C 1
ATOM 738 O O . GLU A 1 90 ? -7.638 7.618 -12.627 1.00 90.62 90 GLU A O 1
ATOM 743 N N . TYR A 1 91 ? -6.256 7.988 -10.897 1.00 89.12 91 TYR A N 1
ATOM 744 C CA . TYR A 1 91 ? -5.087 7.331 -11.482 1.00 89.12 91 TYR A CA 1
ATOM 745 C C . TYR A 1 91 ? -5.362 5.884 -11.930 1.00 89.12 91 TYR A C 1
ATOM 747 O O . TYR A 1 91 ? -4.794 5.430 -12.923 1.00 89.12 91 TYR A O 1
ATOM 755 N N . ILE A 1 92 ? -6.278 5.168 -11.262 1.00 89.75 92 ILE A N 1
ATOM 756 C CA . ILE A 1 92 ? -6.666 3.796 -11.628 1.00 89.75 92 ILE A CA 1
ATOM 757 C C . ILE A 1 92 ? -7.294 3.781 -13.027 1.00 89.75 92 ILE A C 1
ATOM 759 O O . ILE A 1 92 ? -7.059 2.859 -13.808 1.00 89.75 92 ILE A O 1
ATOM 763 N N . LYS A 1 93 ? -8.055 4.825 -13.384 1.00 89.44 93 LYS A N 1
ATOM 764 C CA . LYS A 1 93 ? -8.634 4.965 -14.728 1.00 89.44 93 LYS A CA 1
ATOM 765 C C . LYS A 1 93 ? -7.541 5.126 -15.780 1.00 89.44 93 LYS A C 1
ATOM 767 O O . LYS A 1 93 ? -7.640 4.523 -16.846 1.00 89.44 93 LYS A O 1
ATOM 772 N N . HIS A 1 94 ? -6.495 5.896 -15.479 1.00 90.75 94 HIS A N 1
ATOM 773 C CA . HIS A 1 94 ? -5.356 6.056 -16.383 1.00 90.75 94 HIS A CA 1
ATOM 774 C C . HIS A 1 94 ? -4.601 4.740 -16.587 1.00 90.75 94 HIS A C 1
ATOM 776 O O . HIS A 1 94 ? -4.293 4.409 -17.729 1.00 90.75 94 HIS A O 1
ATOM 782 N N . PHE A 1 95 ? -4.378 3.951 -15.531 1.00 88.88 95 PHE A N 1
ATOM 783 C CA . PHE A 1 95 ? -3.755 2.630 -15.668 1.00 88.88 95 PHE A CA 1
ATOM 784 C C . PHE A 1 95 ? -4.574 1.685 -16.547 1.00 88.88 95 PHE A C 1
ATOM 786 O O . PHE A 1 95 ? -4.021 1.100 -17.474 1.00 88.88 95 PHE A O 1
ATOM 793 N N . ARG A 1 96 ? -5.893 1.604 -16.333 1.00 87.25 96 ARG A N 1
ATOM 794 C CA . ARG A 1 96 ? -6.782 0.781 -17.175 1.00 87.25 96 ARG A CA 1
ATOM 795 C C . ARG A 1 96 ? -6.763 1.214 -18.639 1.00 87.25 96 ARG A C 1
ATOM 797 O O . ARG A 1 96 ? -6.785 0.373 -19.530 1.00 87.25 96 ARG A O 1
ATOM 804 N N . LEU A 1 97 ? -6.711 2.522 -18.897 1.00 89.38 97 LEU A N 1
ATOM 805 C CA . LEU A 1 97 ? -6.612 3.046 -20.259 1.00 89.38 97 LEU A CA 1
ATOM 806 C C . LEU A 1 97 ? -5.295 2.637 -20.929 1.00 89.38 97 LEU A C 1
ATOM 808 O O . LEU A 1 97 ? -5.298 2.260 -22.097 1.00 89.38 97 LEU A O 1
ATOM 812 N N . VAL A 1 98 ? -4.176 2.729 -20.207 1.00 87.44 98 VAL A N 1
ATOM 813 C CA . VAL A 1 98 ? -2.863 2.310 -20.716 1.00 87.44 98 VAL A CA 1
ATOM 814 C C . VAL A 1 98 ? -2.853 0.809 -20.994 1.00 87.44 98 VAL A C 1
ATOM 816 O O . VAL A 1 98 ? -2.444 0.406 -22.076 1.00 87.44 98 VAL A O 1
ATOM 819 N N . GLU A 1 99 ? -3.354 -0.003 -20.065 1.00 84.94 99 GLU A N 1
ATOM 820 C CA . GLU A 1 99 ? -3.463 -1.455 -20.227 1.00 84.94 99 GLU A CA 1
ATOM 821 C C . GLU A 1 99 ? -4.284 -1.834 -21.469 1.00 84.94 99 GLU A C 1
ATOM 823 O O . GLU A 1 99 ? -3.838 -2.643 -22.278 1.00 84.94 99 GLU A O 1
ATOM 828 N N . HIS A 1 100 ? -5.442 -1.199 -21.668 1.00 83.88 100 HIS A N 1
ATOM 829 C CA . HIS A 1 100 ? -6.283 -1.420 -22.846 1.00 83.88 100 HIS A CA 1
ATOM 830 C C . HIS A 1 100 ? -5.545 -1.089 -24.148 1.00 83.88 100 HIS A C 1
ATOM 832 O O . HIS A 1 100 ? -5.524 -1.898 -25.068 1.00 83.88 100 HIS A O 1
ATOM 838 N N . LYS A 1 101 ? -4.891 0.078 -24.218 1.00 84.44 101 LYS A N 1
ATOM 839 C CA . LYS A 1 101 ? -4.128 0.484 -25.409 1.00 84.44 101 LYS A CA 1
ATOM 840 C C . LYS A 1 101 ? -2.972 -0.464 -25.712 1.00 84.44 101 LYS A C 1
ATOM 842 O O . LYS A 1 101 ? -2.758 -0.809 -26.867 1.00 84.44 101 LYS A O 1
ATOM 847 N N . LEU A 1 102 ? -2.242 -0.898 -24.684 1.00 80.12 102 LEU A N 1
ATOM 848 C CA . LEU A 1 102 ? -1.143 -1.850 -24.841 1.00 80.12 102 LEU A CA 1
ATOM 849 C C . LEU A 1 102 ? -1.636 -3.211 -25.342 1.00 80.12 102 LEU A C 1
ATOM 851 O O . LEU A 1 102 ? -0.967 -3.817 -26.171 1.00 80.12 102 LEU A O 1
ATOM 855 N N . ASN A 1 103 ? -2.794 -3.669 -24.866 1.00 76.19 103 ASN A N 1
ATOM 856 C CA . ASN A 1 103 ? -3.385 -4.936 -25.295 1.00 76.19 103 ASN A CA 1
ATOM 857 C C . ASN A 1 103 ? -3.976 -4.881 -26.716 1.00 76.19 103 ASN A C 1
ATOM 859 O O . ASN A 1 103 ? -4.025 -5.917 -27.377 1.00 76.19 103 ASN A O 1
ATOM 863 N N . ASP A 1 104 ? -4.404 -3.706 -27.185 1.00 75.19 104 ASP A N 1
ATOM 864 C CA . ASP A 1 104 ? -4.966 -3.523 -28.530 1.00 75.19 104 ASP A CA 1
ATOM 865 C C . ASP A 1 104 ? -3.904 -3.244 -29.610 1.00 75.19 104 ASP A C 1
ATOM 867 O O . ASP A 1 104 ? -4.040 -3.712 -30.741 1.00 75.19 104 ASP A O 1
ATOM 871 N N . GLU A 1 105 ? -2.864 -2.457 -29.298 1.00 65.94 105 GLU A N 1
ATOM 872 C CA . GLU A 1 105 ? -1.894 -1.951 -30.288 1.00 65.94 105 GLU A CA 1
ATOM 873 C C . GLU A 1 105 ? -0.606 -2.786 -30.391 1.00 65.94 105 GLU A C 1
ATOM 875 O O . GLU A 1 105 ? 0.095 -2.712 -31.403 1.00 65.94 105 GLU A O 1
ATOM 880 N N . LEU A 1 106 ? -0.266 -3.591 -29.379 1.00 54.19 106 LEU A N 1
ATOM 881 C CA . LEU A 1 106 ? 0.976 -4.363 -29.344 1.00 54.19 106 LEU A CA 1
ATOM 882 C C . LEU A 1 106 ? 0.673 -5.859 -29.197 1.00 54.19 106 LEU A C 1
ATOM 884 O O . LEU A 1 106 ? -0.124 -6.276 -28.362 1.00 54.19 106 LEU A O 1
ATOM 888 N N . GLN A 1 107 ? 1.361 -6.691 -29.994 1.00 56.28 107 GLN A N 1
ATOM 889 C CA . GLN A 1 107 ? 1.556 -8.109 -29.658 1.00 56.28 107 GLN A CA 1
ATOM 890 C C . GLN A 1 107 ? 1.946 -8.214 -28.172 1.00 56.28 107 GLN A C 1
ATOM 892 O O . GLN A 1 107 ? 2.647 -7.314 -27.694 1.00 56.28 107 GLN A O 1
ATOM 897 N N . PRO A 1 108 ? 1.509 -9.268 -27.450 1.00 56.84 108 PRO A N 1
ATOM 898 C CA . PRO A 1 108 ? 1.658 -9.361 -26.000 1.00 56.84 108 PRO A CA 1
ATOM 899 C C . PRO A 1 108 ? 3.070 -8.955 -25.588 1.00 56.84 108 PRO A C 1
ATOM 901 O O . PRO A 1 108 ? 4.051 -9.465 -26.132 1.00 56.84 108 PRO A O 1
ATOM 904 N N . MET A 1 109 ? 3.157 -7.978 -24.681 1.00 50.41 109 MET A N 1
ATOM 905 C CA . MET A 1 109 ? 4.431 -7.441 -24.215 1.00 50.41 109 MET A CA 1
ATOM 906 C C . MET A 1 109 ? 5.361 -8.611 -23.837 1.00 50.41 109 MET A C 1
ATOM 908 O O . MET A 1 109 ? 4.917 -9.496 -23.106 1.00 50.41 109 MET A O 1
ATOM 912 N N . PRO A 1 110 ? 6.637 -8.634 -24.268 1.00 56.28 110 PRO A N 1
ATOM 913 C CA . PRO A 1 110 ? 7.516 -9.797 -24.092 1.00 56.28 110 PRO A CA 1
ATOM 914 C C . PRO A 1 110 ? 7.760 -10.205 -22.629 1.00 56.28 110 PRO A C 1
ATOM 916 O O . PRO A 1 110 ? 8.232 -11.306 -22.378 1.00 56.28 110 PRO A O 1
ATOM 919 N N . TYR A 1 111 ? 7.421 -9.347 -21.662 1.00 51.75 111 TYR A N 1
ATOM 920 C CA . TYR A 1 111 ? 7.534 -9.623 -20.225 1.00 51.75 111 TYR A CA 1
ATOM 921 C C . TYR A 1 111 ? 6.226 -10.102 -19.577 1.00 51.75 111 TYR A C 1
ATOM 923 O O . TYR A 1 111 ? 6.202 -10.371 -18.379 1.00 51.75 111 TYR A O 1
ATOM 931 N N . PHE A 1 112 ? 5.139 -10.203 -20.345 1.00 49.84 112 PHE A N 1
ATOM 932 C CA . PHE A 1 112 ? 3.833 -10.648 -19.873 1.00 49.84 112 PHE A CA 1
ATOM 933 C C . PHE A 1 112 ? 3.520 -12.024 -20.469 1.00 49.84 112 PHE A C 1
ATOM 935 O O . PHE A 1 112 ? 2.725 -12.171 -21.399 1.00 49.84 112 PHE A O 1
ATOM 942 N N . GLU A 1 113 ? 4.158 -13.069 -19.938 1.00 48.88 113 GLU A N 1
ATOM 943 C CA . GLU A 1 113 ? 3.700 -14.434 -20.193 1.00 48.88 113 GLU A CA 1
ATOM 944 C C . GLU A 1 113 ? 2.361 -14.637 -19.484 1.00 48.88 113 GLU A C 1
ATOM 946 O O . GLU A 1 113 ? 2.283 -14.937 -18.291 1.00 48.88 113 GLU A O 1
ATOM 951 N N . LYS A 1 114 ? 1.270 -14.486 -20.236 1.00 49.59 114 LYS A N 1
ATOM 952 C CA . LYS A 1 114 ? -0.045 -14.955 -19.811 1.00 49.59 114 LYS A CA 1
ATOM 953 C C . LYS A 1 114 ? 0.031 -16.482 -19.727 1.00 49.59 114 LYS A C 1
ATOM 955 O O . LYS A 1 114 ? -0.169 -17.165 -20.729 1.00 49.59 114 LYS A O 1
ATOM 960 N N . LYS A 1 115 ? 0.356 -17.037 -18.553 1.00 48.03 115 LYS A N 1
ATOM 961 C CA . LYS A 1 115 ? 0.255 -18.484 -18.305 1.00 48.03 115 LYS A CA 1
ATOM 962 C C . LYS A 1 115 ? -1.218 -18.881 -18.367 1.00 48.03 115 LYS A C 1
ATOM 964 O O . LYS A 1 115 ? -1.943 -18.822 -17.380 1.00 48.03 115 LYS A O 1
ATOM 969 N N . ILE A 1 116 ? -1.672 -19.246 -19.561 1.00 46.91 116 ILE A N 1
ATOM 970 C CA . ILE A 1 116 ? -2.973 -19.873 -19.771 1.00 46.91 116 ILE A CA 1
ATOM 971 C C . ILE A 1 116 ? -2.830 -21.325 -19.309 1.00 46.91 116 ILE A C 1
ATOM 973 O O . ILE A 1 116 ? -2.257 -22.153 -20.016 1.00 46.91 116 ILE A O 1
ATOM 977 N N . TYR A 1 117 ? -3.324 -21.638 -18.112 1.00 44.47 117 TYR A N 1
ATOM 978 C CA . TYR A 1 117 ? -3.515 -23.026 -17.704 1.00 44.47 117 TYR A CA 1
ATOM 979 C C . TYR A 1 117 ? -4.742 -23.571 -18.435 1.00 44.47 117 TYR A C 1
ATOM 981 O O . TYR A 1 117 ? -5.878 -23.246 -18.093 1.00 44.47 117 TYR A O 1
ATOM 989 N N . TYR A 1 118 ? -4.518 -24.398 -19.453 1.00 44.97 118 TYR A N 1
ATOM 990 C CA . TYR A 1 118 ? -5.575 -25.253 -19.976 1.00 44.97 118 TYR A CA 1
ATOM 991 C C . TYR A 1 118 ? -5.842 -26.351 -18.947 1.00 44.97 118 TYR A C 1
ATOM 993 O O . TYR A 1 118 ? -5.025 -27.251 -18.756 1.00 44.97 118 TYR A O 1
ATOM 1001 N N . VAL A 1 119 ? -6.987 -26.268 -18.271 1.00 44.19 119 VAL A N 1
ATOM 1002 C CA . VAL A 1 119 ? -7.555 -27.413 -17.560 1.00 44.19 119 VAL A CA 1
ATOM 1003 C C . VAL A 1 119 ? -8.148 -28.321 -18.633 1.00 44.19 119 VAL A C 1
ATOM 1005 O O . VAL A 1 119 ? -9.240 -28.066 -19.137 1.00 44.19 119 VAL A O 1
ATOM 1008 N N . ASN A 1 120 ? -7.396 -29.345 -19.037 1.00 43.41 120 ASN A N 1
ATOM 1009 C CA . ASN A 1 120 ? -7.959 -30.432 -19.829 1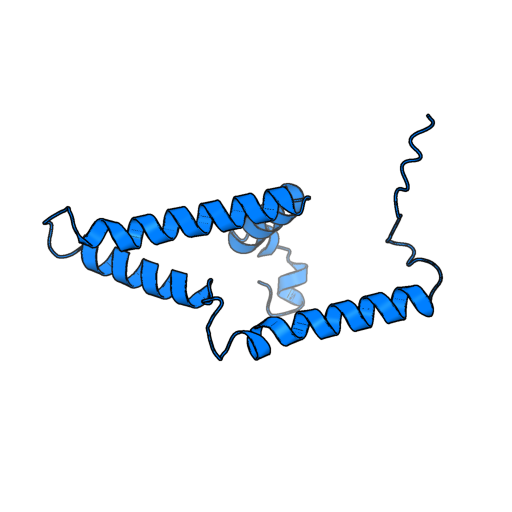.00 43.41 120 ASN A CA 1
ATOM 1010 C C . ASN A 1 120 ? -8.978 -31.164 -18.949 1.00 43.41 120 ASN A C 1
ATOM 1012 O O . ASN A 1 120 ? -8.617 -31.677 -17.888 1.00 43.41 120 ASN A O 1
ATOM 1016 N N . SER A 1 121 ? -10.241 -31.111 -19.378 1.00 50.84 121 SER A N 1
ATOM 1017 C CA . SER A 1 121 ? -11.358 -31.878 -18.813 1.00 50.84 121 SER A CA 1
ATOM 1018 C C . SER A 1 121 ? -11.176 -33.378 -19.015 1.00 50.84 121 SER A C 1
ATOM 1020 O O . SER A 1 121 ? -10.547 -33.759 -20.030 1.00 50.84 121 SER A O 1
#

pLDDT: mean 81.1, std 16.53, range [43.41, 96.19]

Organism: Nematocida parisii (strain ERTm3) (NCBI:txid935791)

Foldseek 3Di:
DDPDPVVVVVVVCCVPPVNVVVVVCVVPVPDPVSVVVVVVVLLVVLVVLLVVVPPDPDPPPSVVSNVVSVVVCVVPDDDPPDPCVCVVCVVVVVVVVVVVCCVPPDDPDPVDPPPPDPPDD

Secondary structure (DSSP, 8-state):
---SHHHHHT-GGGG-HHHHHHHHHHHH--SHHHHHHHHHHHHHHHHHHHHTTTT---TTHHHHHHHHHHHHHHHH---TT-TTHHHHTHHHHHHHHHHHHHHHHSSS-TT----------

Radius of gyration: 21.26 Å; chains: 1; bounding box: 45×45×63 Å